Protein AF-A0A5E6U3N9-F1 (afdb_monomer)

pLDDT: mean 75.03, std 16.65, range [36.28, 93.75]

Mean predicted aligned error: 14.35 Å

Sequence (100 aa):
MKHATEIAQVEMHPLMQQRREVLNALFVRSHAARGEFARLAGLAAPDKKVRFQVRTVGNAYHIVDLVTGKTKAFRFNYQVALNMAIAFEKQANRLAEGVH

Solvent-accessible surface area 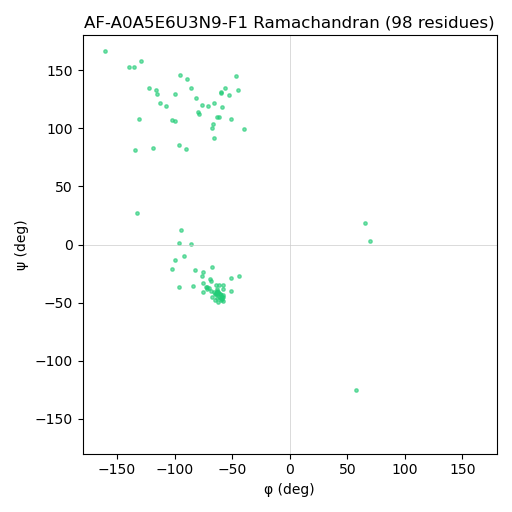(backbone atoms only — not comparable to full-atom values): 6130 Å² total; per-residue (Å²): 140,83,88,73,84,75,77,76,73,79,76,68,54,67,72,58,48,55,50,49,52,52,49,48,54,52,49,49,60,74,67,40,54,73,51,54,46,19,57,77,69,75,39,78,54,67,94,65,78,82,48,56,45,79,41,82,53,91,85,32,25,31,31,27,30,64,87,79,72,42,74,77,48,73,29,80,45,64,69,62,32,51,55,49,35,52,50,51,50,56,55,56,50,55,63,72,78,68,79,131

Structure (mmCIF, N/CA/C/O backbone):
data_AF-A0A5E6U3N9-F1
#
_entry.id   AF-A0A5E6U3N9-F1
#
loop_
_atom_site.group_PDB
_atom_site.id
_atom_site.type_symbol
_atom_site.label_atom_id
_atom_site.label_alt_id
_atom_site.label_comp_id
_atom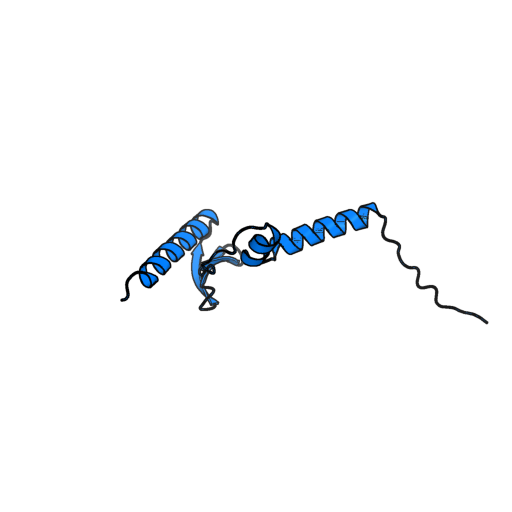_site.label_asym_id
_atom_site.label_entity_id
_atom_site.label_seq_id
_atom_site.pdbx_PDB_ins_code
_atom_site.Cartn_x
_atom_site.Cartn_y
_atom_site.Cartn_z
_atom_site.occupancy
_atom_site.B_iso_or_equiv
_atom_site.auth_seq_id
_atom_site.auth_comp_id
_atom_site.auth_asym_id
_atom_site.auth_atom_id
_atom_site.pdbx_PDB_model_num
ATOM 1 N N . MET A 1 1 ? 1.996 -12.200 -61.112 1.00 38.94 1 MET A N 1
ATOM 2 C CA . MET A 1 1 ? 2.391 -11.206 -60.094 1.00 38.94 1 MET A CA 1
ATOM 3 C C . MET A 1 1 ? 1.886 -11.687 -58.742 1.00 38.94 1 MET A C 1
ATOM 5 O O . MET A 1 1 ? 0.685 -11.678 -58.523 1.00 38.94 1 MET A O 1
ATOM 9 N N . LYS A 1 2 ? 2.770 -12.229 -57.897 1.00 44.03 2 LYS A N 1
ATOM 10 C CA . LYS A 1 2 ? 2.446 -12.705 -56.542 1.00 44.03 2 LYS A CA 1
ATOM 11 C C . LYS A 1 2 ? 3.272 -11.878 -55.558 1.00 44.03 2 LYS A C 1
ATOM 13 O O . LYS A 1 2 ? 4.359 -12.292 -55.181 1.00 44.03 2 LYS A O 1
ATOM 18 N N . HIS A 1 3 ? 2.799 -10.689 -55.203 1.00 43.25 3 HIS A N 1
ATOM 19 C CA . HIS A 1 3 ? 3.368 -9.952 -54.077 1.00 43.25 3 HIS A CA 1
ATOM 20 C C . HIS A 1 3 ? 2.591 -10.358 -52.830 1.00 43.25 3 HIS A C 1
ATOM 22 O O . HIS A 1 3 ? 1.618 -9.718 -52.449 1.00 43.25 3 HIS A O 1
ATOM 28 N N . ALA A 1 4 ? 2.981 -11.502 -52.265 1.00 46.47 4 ALA A N 1
ATOM 29 C CA . ALA A 1 4 ? 2.560 -11.891 -50.934 1.00 46.47 4 ALA A CA 1
ATOM 30 C C . ALA A 1 4 ? 3.432 -11.127 -49.936 1.00 46.47 4 ALA A C 1
ATOM 32 O O . ALA A 1 4 ? 4.648 -11.279 -49.894 1.00 46.47 4 ALA A O 1
ATOM 33 N N . THR A 1 5 ? 2.764 -10.256 -49.199 1.00 55.09 5 THR A N 1
ATOM 34 C CA . THR A 1 5 ? 3.166 -9.593 -47.969 1.00 55.09 5 THR A CA 1
ATOM 35 C C . THR A 1 5 ? 3.928 -10.536 -47.031 1.00 55.09 5 THR A C 1
ATOM 37 O O . THR A 1 5 ? 3.318 -11.307 -46.298 1.00 55.09 5 THR A O 1
ATOM 40 N N . GLU A 1 6 ? 5.257 -10.461 -47.025 1.00 52.12 6 GLU A N 1
ATOM 41 C CA . GLU A 1 6 ? 6.085 -11.067 -45.982 1.00 52.12 6 GLU A CA 1
ATOM 42 C C . GLU A 1 6 ? 6.409 -9.975 -44.961 1.00 52.12 6 GLU A C 1
ATOM 44 O O . GLU A 1 6 ? 7.394 -9.244 -45.057 1.00 52.12 6 GLU A O 1
ATOM 49 N N . ILE A 1 7 ? 5.497 -9.796 -44.003 1.00 55.03 7 ILE A N 1
ATOM 50 C CA . ILE A 1 7 ? 5.804 -9.060 -42.778 1.00 55.03 7 ILE A CA 1
ATOM 51 C C . I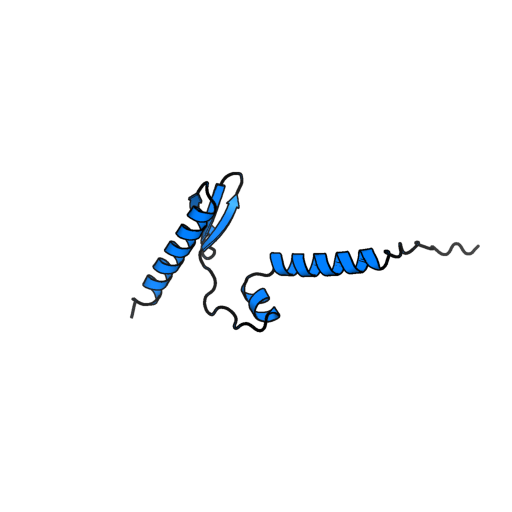LE A 1 7 ? 6.801 -9.949 -42.049 1.00 55.03 7 ILE A C 1
ATOM 53 O O . ILE A 1 7 ? 6.407 -10.953 -41.459 1.00 55.03 7 ILE A O 1
ATOM 57 N N . ALA A 1 8 ? 8.086 -9.615 -42.151 1.00 50.16 8 ALA A N 1
ATOM 58 C CA . ALA A 1 8 ? 9.137 -10.276 -41.401 1.00 50.16 8 ALA A CA 1
ATOM 59 C C . ALA A 1 8 ? 8.731 -10.297 -39.922 1.00 50.16 8 ALA A C 1
ATOM 61 O O . ALA A 1 8 ? 8.693 -9.261 -39.251 1.00 50.16 8 ALA A O 1
ATOM 62 N N . GLN A 1 9 ? 8.374 -11.479 -39.421 1.00 56.22 9 GLN A N 1
ATOM 63 C CA . GLN A 1 9 ? 8.265 -11.702 -37.992 1.00 56.22 9 GLN A CA 1
ATOM 64 C C . GLN A 1 9 ? 9.665 -11.454 -37.439 1.00 56.22 9 GLN A C 1
ATOM 66 O O . GLN A 1 9 ? 10.594 -12.200 -37.734 1.00 56.22 9 GLN A O 1
ATOM 71 N N . VAL A 1 10 ? 9.840 -10.359 -36.697 1.00 61.56 10 VAL A N 1
ATOM 72 C CA . VAL A 1 10 ? 11.075 -10.105 -35.956 1.00 61.56 10 VAL A CA 1
ATOM 73 C C . VAL A 1 10 ? 11.149 -11.186 -34.887 1.00 61.56 10 VAL A C 1
ATOM 75 O O . VAL A 1 10 ? 10.552 -11.064 -33.815 1.00 61.56 10 VAL A O 1
ATOM 78 N N . GLU A 1 11 ? 11.803 -12.293 -35.221 1.00 69.44 11 GLU A N 1
ATOM 79 C CA . GLU A 1 11 ? 11.973 -13.413 -34.318 1.00 69.44 11 GLU A CA 1
ATOM 80 C C . GLU A 1 11 ? 12.878 -12.945 -33.179 1.00 69.44 11 GLU A C 1
ATOM 82 O O . GLU A 1 11 ? 14.078 -12.702 -33.326 1.00 69.44 11 GLU A O 1
ATOM 87 N N . MET A 1 12 ? 12.258 -12.684 -32.032 1.00 80.38 12 MET A N 1
ATOM 88 C CA . MET A 1 12 ? 12.964 -12.198 -30.862 1.00 80.38 12 MET A CA 1
ATOM 89 C C . MET A 1 12 ? 13.914 -13.285 -30.387 1.00 80.38 12 MET A C 1
ATOM 91 O O . MET A 1 12 ? 13.474 -14.383 -30.042 1.00 80.38 12 MET A O 1
ATOM 95 N N . HIS A 1 13 ? 15.201 -12.940 -30.338 1.00 84.81 13 HIS A N 1
ATOM 96 C CA . HIS A 1 13 ? 16.264 -13.830 -29.891 1.00 84.81 13 HIS A CA 1
ATOM 97 C C . HIS A 1 13 ? 15.852 -14.565 -28.597 1.00 84.81 13 HIS A C 1
ATOM 99 O O . HIS A 1 13 ? 15.404 -13.896 -27.658 1.00 84.81 13 HIS A O 1
ATOM 105 N N . PRO A 1 14 ? 16.029 -15.897 -28.488 1.00 85.50 14 PRO A N 1
ATOM 106 C CA . PRO A 1 14 ? 15.515 -16.694 -27.366 1.00 85.50 14 PRO A CA 1
ATOM 107 C C . PRO A 1 14 ? 15.888 -16.144 -25.981 1.00 85.50 14 PRO A C 1
ATOM 109 O O . PRO A 1 14 ? 15.051 -16.047 -25.086 1.00 85.50 14 PRO A O 1
ATOM 112 N N . LEU A 1 15 ? 17.126 -15.661 -25.828 1.00 87.69 15 LEU A N 1
ATOM 113 C CA . LEU A 1 15 ? 17.586 -15.020 -24.589 1.00 87.69 15 LEU A CA 1
ATOM 114 C C . LEU A 1 15 ? 16.793 -13.747 -24.225 1.00 87.69 15 LEU A C 1
ATOM 116 O O . LEU A 1 15 ? 16.587 -13.458 -23.047 1.00 87.69 15 LEU A O 1
ATOM 120 N N . MET A 1 16 ? 16.351 -12.973 -25.219 1.00 85.50 16 MET A N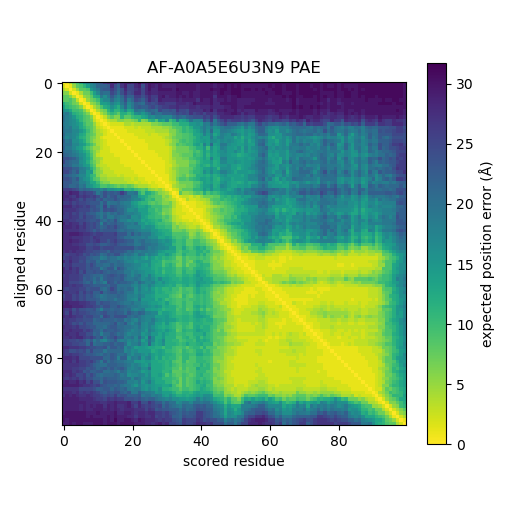 1
ATOM 121 C CA . MET A 1 16 ? 15.537 -11.774 -24.999 1.00 85.50 16 MET A CA 1
ATOM 122 C C . MET A 1 16 ? 14.095 -12.133 -24.640 1.00 85.50 16 MET A C 1
ATOM 124 O O . MET A 1 16 ? 13.507 -11.456 -23.796 1.00 85.50 16 MET A O 1
ATOM 128 N N . GLN A 1 17 ? 13.554 -13.230 -25.186 1.00 86.62 17 GLN A N 1
ATOM 129 C CA . GLN A 1 17 ? 12.250 -13.747 -24.758 1.00 86.62 17 GLN A CA 1
ATOM 130 C C . GLN A 1 17 ? 12.271 -14.171 -23.290 1.00 86.62 17 GLN A C 1
ATOM 132 O O . GLN A 1 17 ? 11.454 -13.683 -22.511 1.00 86.62 17 GLN A O 1
ATOM 137 N N . GLN A 1 18 ? 13.265 -14.968 -22.889 1.00 88.44 18 GLN A N 1
ATOM 138 C CA . GLN A 1 18 ? 13.416 -15.417 -21.503 1.00 88.44 18 GLN A CA 1
ATOM 139 C C . GLN A 1 18 ? 13.528 -14.232 -20.528 1.00 88.44 18 GLN A C 1
ATOM 141 O O . GLN A 1 18 ? 12.885 -14.204 -19.479 1.00 88.44 18 GLN A O 1
ATOM 146 N N . ARG A 1 19 ? 14.313 -13.203 -20.878 1.00 88.62 19 ARG A N 1
ATOM 147 C CA . ARG A 1 19 ? 14.431 -11.981 -20.064 1.00 88.62 19 ARG A CA 1
ATOM 148 C C . ARG A 1 19 ? 13.109 -11.227 -19.955 1.00 88.62 19 ARG A C 1
ATOM 150 O O . ARG A 1 19 ? 12.781 -10.750 -18.872 1.00 88.62 19 ARG A O 1
ATOM 157 N N . ARG A 1 20 ? 12.346 -11.131 -21.047 1.00 87.31 20 ARG A N 1
ATOM 158 C CA . ARG A 1 20 ? 11.024 -10.491 -21.062 1.00 87.31 20 ARG A CA 1
ATOM 159 C C . ARG A 1 20 ? 10.027 -11.241 -20.183 1.00 87.31 20 ARG A C 1
ATOM 161 O O . ARG A 1 20 ? 9.272 -10.605 -19.459 1.00 87.31 20 ARG A O 1
ATOM 168 N N . GLU A 1 21 ? 10.031 -12.567 -20.217 1.00 89.38 21 GLU A N 1
ATOM 169 C CA . GLU A 1 21 ? 9.167 -13.401 -19.374 1.00 89.38 21 GLU A CA 1
ATOM 170 C C . GLU A 1 21 ? 9.478 -13.220 -17.890 1.00 89.38 21 GLU A C 1
ATOM 172 O O . GLU A 1 21 ? 8.569 -12.976 -17.095 1.00 89.38 21 GLU A O 1
ATOM 177 N N . VAL A 1 22 ? 10.763 -13.241 -17.523 1.00 87.25 22 VAL A N 1
ATOM 178 C CA . VAL A 1 22 ? 11.202 -12.956 -16.152 1.00 87.25 22 VAL A CA 1
ATOM 179 C C . VAL A 1 22 ? 10.774 -11.551 -15.738 1.00 87.25 22 VAL A C 1
ATOM 181 O O . VAL A 1 22 ? 10.189 -11.380 -14.670 1.00 87.25 22 VAL A O 1
ATOM 184 N N . LEU A 1 23 ? 11.008 -10.544 -16.583 1.00 88.38 23 LEU A N 1
ATOM 185 C CA . LEU A 1 23 ? 10.614 -9.165 -16.300 1.00 88.38 23 LEU A CA 1
ATOM 186 C C . LEU A 1 23 ? 9.096 -9.038 -16.120 1.00 88.38 23 LEU A C 1
ATOM 188 O O . LEU A 1 23 ? 8.652 -8.387 -15.182 1.00 88.38 23 LEU A O 1
ATOM 192 N N . ASN A 1 24 ? 8.302 -9.696 -16.964 1.00 80.81 24 ASN A N 1
ATOM 193 C CA . ASN A 1 24 ? 6.847 -9.716 -16.846 1.00 80.81 24 ASN A CA 1
ATOM 194 C C . ASN A 1 24 ? 6.399 -10.384 -15.545 1.00 80.81 24 ASN A C 1
ATOM 196 O O . ASN A 1 24 ? 5.531 -9.849 -14.865 1.00 80.81 24 ASN A O 1
ATOM 200 N N . ALA A 1 25 ? 7.012 -11.500 -15.147 1.00 80.94 25 ALA A N 1
ATOM 201 C CA . ALA A 1 25 ? 6.714 -12.145 -13.872 1.00 80.94 25 ALA A CA 1
ATOM 202 C C . ALA A 1 25 ? 7.055 -11.233 -12.678 1.00 80.94 25 ALA A C 1
ATOM 204 O O . ALA A 1 25 ? 6.277 -11.125 -11.730 1.00 80.94 25 ALA A O 1
ATOM 205 N N . LEU A 1 26 ? 8.189 -10.527 -12.739 1.00 80.62 26 LEU A N 1
ATOM 206 C CA . LEU A 1 26 ? 8.585 -9.530 -11.740 1.00 80.62 26 LEU A CA 1
ATOM 207 C C . LEU A 1 26 ? 7.621 -8.339 -11.695 1.00 80.62 26 LEU A C 1
ATOM 209 O O . LEU A 1 26 ? 7.258 -7.897 -10.607 1.00 80.62 26 LEU A O 1
ATOM 213 N N . PHE A 1 27 ? 7.196 -7.851 -12.857 1.00 70.44 27 PHE A N 1
ATOM 214 C CA . PHE A 1 27 ? 6.278 -6.726 -13.005 1.00 70.44 27 PHE A CA 1
ATOM 215 C C . PHE A 1 27 ? 4.873 -7.070 -12.503 1.00 70.44 27 PHE A C 1
ATOM 217 O O . PHE A 1 27 ? 4.277 -6.321 -11.727 1.00 70.44 27 PHE A O 1
ATOM 224 N N . VAL A 1 28 ? 4.362 -8.248 -12.870 1.00 69.75 28 VAL A N 1
ATOM 225 C CA . VAL A 1 28 ? 3.120 -8.789 -12.311 1.00 69.75 28 VAL A CA 1
ATOM 226 C C . VAL A 1 28 ? 3.260 -8.906 -10.799 1.00 69.75 28 VAL A C 1
ATOM 228 O O . VAL A 1 28 ? 2.388 -8.429 -10.090 1.00 69.75 28 VAL A O 1
ATOM 231 N N . ARG A 1 29 ? 4.377 -9.423 -10.273 1.00 63.69 29 ARG A N 1
ATOM 232 C CA . ARG A 1 29 ? 4.604 -9.509 -8.822 1.00 63.69 29 ARG A CA 1
ATOM 233 C C . ARG A 1 29 ? 4.679 -8.142 -8.132 1.00 63.69 29 ARG A C 1
ATOM 235 O O . ARG A 1 29 ? 4.245 -8.032 -6.990 1.00 63.69 29 ARG A O 1
ATOM 242 N N . SER A 1 30 ? 5.226 -7.113 -8.779 1.00 62.00 30 SER A N 1
ATOM 243 C CA . SER A 1 30 ? 5.332 -5.769 -8.195 1.00 62.00 30 SER A CA 1
ATOM 244 C C . SER A 1 30 ? 4.006 -5.005 -8.202 1.00 62.00 30 SER A C 1
ATOM 246 O O . SER A 1 30 ? 3.806 -4.139 -7.353 1.00 62.00 30 SER A O 1
ATOM 248 N N . HIS A 1 31 ? 3.103 -5.316 -9.140 1.00 60.66 31 HIS A N 1
ATOM 249 C CA . HIS A 1 31 ? 1.792 -4.668 -9.271 1.00 60.66 31 HIS A CA 1
ATOM 250 C C . HIS A 1 31 ? 0.618 -5.490 -8.730 1.00 60.66 31 HIS A C 1
ATOM 252 O O . HIS A 1 31 ? -0.429 -4.920 -8.414 1.00 60.66 31 HIS A O 1
ATOM 258 N N . ALA A 1 32 ? 0.773 -6.805 -8.592 1.00 53.44 32 ALA A N 1
ATOM 259 C CA . ALA A 1 32 ? -0.203 -7.689 -7.982 1.00 53.44 32 ALA A CA 1
ATOM 260 C C . ALA A 1 32 ? -0.376 -7.289 -6.516 1.00 53.44 32 ALA A C 1
ATOM 262 O O . ALA A 1 32 ? 0.510 -7.465 -5.678 1.00 53.44 32 ALA A O 1
ATOM 263 N N . ALA A 1 33 ? -1.539 -6.718 -6.210 1.00 56.69 33 ALA A N 1
ATOM 264 C CA . ALA A 1 33 ? -1.951 -6.408 -4.854 1.00 56.69 33 ALA A CA 1
ATOM 265 C C . ALA A 1 33 ? -1.698 -7.616 -3.939 1.00 56.69 33 ALA A C 1
ATOM 267 O O . ALA A 1 33 ? -1.867 -8.761 -4.345 1.00 56.69 33 ALA A O 1
ATOM 268 N N . ARG A 1 34 ? -1.321 -7.356 -2.687 1.00 58.69 34 ARG A N 1
ATOM 269 C CA . ARG A 1 34 ? -0.859 -8.340 -1.688 1.00 58.69 34 ARG A CA 1
ATOM 270 C C . ARG A 1 34 ? -1.679 -9.646 -1.598 1.00 58.69 34 ARG A C 1
ATOM 272 O O . ARG A 1 34 ? -1.125 -10.670 -1.220 1.00 58.69 34 ARG A O 1
ATOM 279 N N . GLY A 1 35 ? -2.969 -9.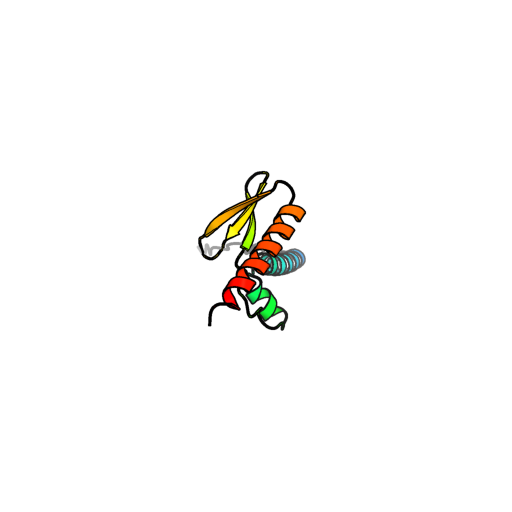617 -1.949 1.00 58.88 35 GLY A N 1
ATOM 280 C CA . GLY A 1 35 ? -3.834 -10.803 -2.025 1.00 58.88 35 GLY A CA 1
ATOM 281 C C . GLY A 1 35 ? -3.550 -11.731 -3.213 1.00 58.88 35 GLY A C 1
ATOM 282 O O . GLY A 1 35 ? -3.578 -12.945 -3.053 1.00 58.88 35 GLY A O 1
ATOM 283 N N . GLU A 1 36 ? -3.204 -11.183 -4.376 1.00 60.44 36 GLU A N 1
ATOM 284 C CA . GLU A 1 36 ? -2.805 -11.963 -5.551 1.00 60.44 36 GLU A CA 1
ATOM 285 C C . GLU A 1 36 ? -1.413 -12.579 -5.359 1.00 60.44 36 GLU A C 1
ATOM 287 O O . GLU A 1 36 ? -1.194 -13.737 -5.700 1.00 60.44 36 GLU A O 1
ATOM 292 N N . PHE A 1 37 ? -0.499 -11.854 -4.701 1.00 60.91 37 PHE A N 1
ATOM 293 C CA . PHE A 1 37 ? 0.772 -12.423 -4.248 1.00 60.91 37 PHE A CA 1
ATOM 294 C C . PHE A 1 37 ? 0.562 -13.603 -3.291 1.00 60.91 37 PHE A C 1
ATOM 296 O O . PHE A 1 37 ? 1.177 -14.646 -3.480 1.00 60.91 37 PHE A O 1
ATOM 303 N N . ALA A 1 38 ? -0.317 -13.459 -2.292 1.00 59.91 38 ALA A N 1
ATOM 304 C CA . ALA A 1 38 ? -0.611 -14.541 -1.355 1.00 59.91 38 ALA A CA 1
ATOM 305 C C . ALA A 1 38 ? -1.158 -15.780 -2.085 1.00 59.91 38 ALA A C 1
ATOM 307 O O . ALA A 1 38 ? -0.636 -16.876 -1.898 1.00 59.91 38 ALA A O 1
ATOM 308 N N . ARG A 1 39 ? -2.106 -15.584 -3.013 1.00 62.53 39 ARG A N 1
ATOM 309 C CA . ARG A 1 39 ? -2.665 -16.648 -3.859 1.00 62.53 39 ARG A CA 1
ATOM 310 C C . ARG A 1 39 ? -1.596 -17.373 -4.681 1.00 62.53 39 ARG A C 1
ATOM 312 O O . ARG A 1 39 ? -1.555 -18.599 -4.671 1.00 62.53 39 ARG A O 1
ATOM 319 N N . LEU A 1 40 ? -0.725 -16.633 -5.370 1.00 65.81 40 LEU A N 1
ATOM 320 C CA . LEU A 1 40 ? 0.349 -17.204 -6.195 1.00 65.81 40 LEU A CA 1
ATOM 321 C C . LEU A 1 40 ? 1.452 -17.875 -5.361 1.00 65.81 40 LEU A C 1
ATOM 323 O O . LEU A 1 40 ? 2.080 -18.818 -5.829 1.00 65.81 40 LEU A O 1
ATOM 327 N N . ALA A 1 41 ? 1.684 -17.407 -4.134 1.00 69.00 41 ALA A N 1
ATOM 328 C CA . ALA A 1 41 ? 2.675 -17.961 -3.215 1.00 69.00 41 ALA A CA 1
ATOM 329 C C . ALA A 1 41 ? 2.149 -19.145 -2.376 1.00 69.00 41 ALA A C 1
ATOM 331 O O . ALA A 1 41 ? 2.884 -19.652 -1.531 1.00 69.00 41 ALA A O 1
ATOM 332 N N . GLY A 1 42 ? 0.889 -19.565 -2.559 1.00 65.00 42 GLY A N 1
ATOM 333 C CA . GLY A 1 42 ? 0.255 -20.594 -1.724 1.00 65.00 42 GLY A CA 1
ATOM 334 C C . GLY A 1 42 ? 0.067 -20.166 -0.263 1.00 65.00 42 GLY A C 1
ATOM 335 O O . GLY A 1 42 ? -0.109 -21.006 0.617 1.00 65.00 42 GLY A O 1
ATOM 336 N N . LEU A 1 43 ? 0.128 -18.862 0.009 1.00 62.88 43 LEU A N 1
ATOM 337 C CA . LEU A 1 43 ? -0.092 -18.285 1.326 1.00 62.88 43 LEU A CA 1
ATOM 338 C C . LEU A 1 43 ? -1.580 -17.977 1.489 1.00 62.88 43 LEU A C 1
ATOM 340 O O . LEU A 1 43 ? -2.237 -17.514 0.554 1.00 62.88 43 LEU A O 1
ATOM 344 N N . ALA A 1 44 ? -2.107 -18.185 2.697 1.00 60.38 44 ALA A N 1
ATOM 345 C CA . ALA A 1 44 ? -3.451 -17.732 3.028 1.00 60.38 44 ALA A CA 1
ATOM 346 C C . ALA A 1 44 ? -3.572 -16.238 2.695 1.00 60.38 44 ALA A C 1
ATOM 348 O O . ALA A 1 44 ? -2.715 -15.428 3.072 1.00 60.38 44 ALA A O 1
ATOM 349 N N . ALA A 1 45 ? -4.615 -15.880 1.942 1.00 58.81 45 ALA A N 1
ATOM 350 C CA . ALA A 1 45 ? -4.896 -14.484 1.660 1.00 58.81 45 ALA A CA 1
ATOM 351 C C . ALA A 1 45 ? -5.047 -13.754 3.002 1.00 58.81 45 ALA A C 1
ATOM 353 O O . ALA A 1 45 ? -5.703 -14.280 3.899 1.00 58.81 45 ALA A O 1
ATOM 354 N N . PRO A 1 46 ? -4.430 -12.575 3.182 1.00 59.88 46 PRO A N 1
ATOM 355 C CA . PRO A 1 46 ? -4.578 -11.852 4.432 1.00 59.88 46 PRO A CA 1
ATOM 356 C C . PRO A 1 46 ? -6.065 -11.556 4.659 1.00 59.88 46 PRO A C 1
ATOM 358 O O . PRO A 1 46 ? -6.661 -10.828 3.864 1.00 59.88 46 PRO A O 1
ATOM 361 N N . ASP A 1 47 ? -6.634 -12.095 5.746 1.00 60.22 47 ASP A N 1
ATOM 362 C CA . ASP A 1 47 ? -8.056 -11.945 6.119 1.00 60.22 47 ASP A CA 1
ATOM 363 C C . ASP A 1 47 ? -8.506 -10.482 6.124 1.00 60.22 47 ASP A C 1
ATOM 365 O O . ASP A 1 47 ? -9.662 -10.147 5.859 1.00 60.22 47 ASP A O 1
ATOM 369 N N . LYS A 1 48 ? -7.559 -9.578 6.393 1.00 64.62 48 LYS A N 1
ATOM 370 C CA . LYS A 1 48 ? -7.790 -8.144 6.438 1.00 64.62 48 LYS A CA 1
ATOM 371 C C . LYS A 1 48 ? -7.188 -7.437 5.229 1.00 64.62 48 LYS A C 1
ATOM 373 O O . LYS A 1 48 ? -5.968 -7.408 5.034 1.00 64.62 48 LYS A O 1
ATOM 378 N N . LYS A 1 49 ? -8.056 -6.784 4.449 1.00 68.69 49 LYS A N 1
ATOM 379 C CA . LYS A 1 49 ? -7.633 -5.805 3.439 1.00 68.69 49 LYS A CA 1
ATOM 380 C C . LYS A 1 49 ? -6.870 -4.675 4.134 1.00 68.69 49 LYS A C 1
ATOM 382 O O . LYS A 1 49 ? -7.346 -4.128 5.125 1.00 68.69 49 LYS A O 1
ATOM 387 N N . VAL A 1 50 ? -5.696 -4.333 3.604 1.00 73.81 50 VAL A N 1
ATOM 388 C CA . VAL A 1 50 ? -4.918 -3.172 4.062 1.00 73.81 50 VAL A CA 1
ATOM 389 C C . VAL A 1 50 ? -5.773 -1.921 3.876 1.00 73.81 50 VAL A C 1
ATOM 391 O O . VAL A 1 50 ? -6.337 -1.722 2.800 1.00 73.81 50 VAL A O 1
ATOM 394 N N . ARG A 1 51 ? -5.880 -1.095 4.914 1.00 83.50 51 ARG A N 1
ATOM 395 C CA . ARG A 1 51 ? -6.637 0.156 4.908 1.00 83.50 51 ARG A CA 1
ATOM 396 C C . ARG A 1 51 ? -5.745 1.356 4.621 1.00 83.50 51 ARG A C 1
ATOM 398 O O . ARG A 1 51 ? -6.182 2.254 3.918 1.00 83.50 51 ARG A O 1
ATOM 405 N N . PHE A 1 52 ? -4.511 1.388 5.112 1.00 88.19 52 PHE A N 1
ATOM 406 C CA . PHE A 1 52 ? -3.587 2.506 4.927 1.00 88.19 52 PHE A CA 1
ATOM 407 C C . PHE A 1 52 ? -2.403 2.107 4.047 1.00 88.19 52 PHE A C 1
ATOM 409 O O . PHE A 1 52 ? -1.640 1.200 4.372 1.00 88.19 52 PHE A O 1
ATOM 416 N N . GLN A 1 53 ? -2.221 2.817 2.934 1.00 87.44 53 GLN A N 1
ATOM 417 C CA . GLN A 1 53 ? -1.131 2.591 1.988 1.00 87.44 53 GLN A CA 1
ATOM 418 C C . GLN A 1 53 ? -0.213 3.809 1.920 1.00 87.44 53 GLN A C 1
ATOM 420 O O . GLN A 1 53 ? -0.676 4.934 1.749 1.00 87.44 53 GLN A O 1
ATOM 425 N N . VAL A 1 54 ? 1.099 3.580 1.984 1.00 90.06 54 VAL A N 1
ATOM 426 C CA . VAL A 1 54 ? 2.090 4.619 1.687 1.00 90.06 54 VAL A CA 1
ATOM 427 C C . VAL A 1 54 ? 2.262 4.727 0.171 1.00 90.06 54 VAL A C 1
ATOM 429 O O . VAL A 1 54 ? 2.529 3.731 -0.497 1.00 90.06 54 VAL A O 1
ATOM 432 N N . ARG A 1 55 ? 2.109 5.932 -0.374 1.00 88.81 55 ARG A N 1
ATOM 433 C CA . ARG A 1 55 ? 2.338 6.270 -1.780 1.00 88.81 55 ARG A CA 1
ATOM 434 C C . ARG A 1 55 ? 3.383 7.366 -1.880 1.00 88.81 55 ARG A C 1
ATOM 436 O O . ARG A 1 55 ? 3.307 8.359 -1.162 1.00 88.81 55 ARG A O 1
ATOM 443 N N . THR A 1 56 ? 4.327 7.210 -2.792 1.00 92.19 56 THR A N 1
ATOM 444 C CA . THR A 1 56 ? 5.262 8.282 -3.136 1.00 92.19 56 THR A CA 1
ATOM 445 C C . THR A 1 56 ? 4.534 9.290 -4.018 1.00 92.19 56 THR A C 1
ATOM 447 O O . THR A 1 56 ? 4.018 8.929 -5.074 1.00 92.19 56 THR A O 1
ATOM 450 N N . VAL A 1 57 ? 4.448 10.539 -3.566 1.00 89.25 57 VAL A N 1
ATOM 451 C CA . VAL A 1 57 ? 3.812 11.646 -4.285 1.00 89.25 57 VAL A CA 1
ATOM 452 C C . VAL A 1 57 ? 4.784 12.822 -4.273 1.00 89.25 57 VAL A C 1
ATOM 454 O O . VAL A 1 57 ? 5.035 13.429 -3.232 1.00 89.25 57 VAL A O 1
ATOM 457 N N . GLY A 1 58 ? 5.375 13.118 -5.434 1.00 89.50 58 GLY A N 1
ATOM 458 C CA . GLY A 1 58 ? 6.467 14.087 -5.539 1.00 89.50 58 GLY A CA 1
ATOM 459 C C . GLY A 1 58 ? 7.643 13.699 -4.636 1.00 89.50 58 GLY A C 1
ATOM 460 O O . GLY A 1 58 ? 8.126 12.571 -4.696 1.00 89.50 58 GLY A O 1
ATOM 461 N N . ASN A 1 59 ? 8.051 14.621 -3.760 1.00 90.94 59 ASN A N 1
ATOM 462 C CA . ASN A 1 59 ? 9.157 14.432 -2.813 1.00 90.94 59 ASN A CA 1
ATOM 463 C C . ASN A 1 59 ? 8.702 13.954 -1.420 1.00 90.94 59 ASN A C 1
ATOM 465 O O . ASN A 1 59 ? 9.474 14.015 -0.463 1.00 90.94 59 ASN A O 1
ATOM 469 N N . ALA A 1 60 ? 7.447 13.521 -1.274 1.00 92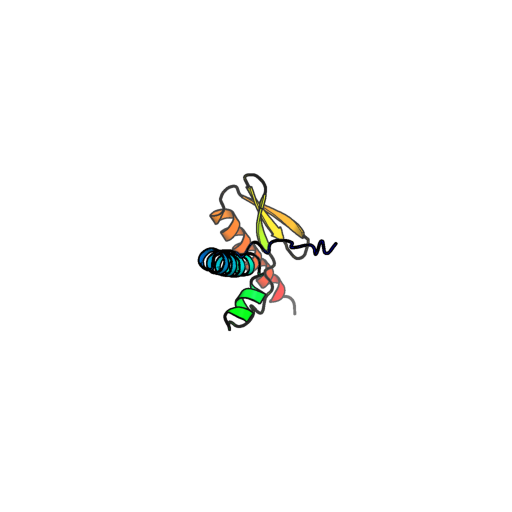.38 60 ALA A N 1
ATOM 470 C CA . ALA A 1 60 ? 6.885 13.091 -0.002 1.00 92.38 60 ALA A CA 1
ATOM 471 C C . ALA A 1 60 ? 6.209 11.719 -0.104 1.00 92.38 60 ALA A C 1
ATOM 473 O O . ALA A 1 60 ? 5.776 11.262 -1.160 1.00 92.38 60 ALA A O 1
ATOM 474 N N . TYR A 1 61 ? 6.085 11.069 1.044 1.00 93.50 61 TYR A N 1
ATOM 475 C CA . TYR A 1 61 ? 5.388 9.807 1.224 1.00 93.50 61 TYR A CA 1
ATOM 476 C C . TYR A 1 61 ? 4.027 10.081 1.856 1.00 93.50 61 TYR A C 1
ATOM 478 O O . TYR A 1 61 ? 3.928 10.424 3.036 1.00 93.50 61 TYR A O 1
ATOM 486 N N . HIS A 1 62 ? 2.973 9.954 1.061 1.00 92.94 62 HIS A N 1
ATOM 487 C CA . HIS A 1 62 ? 1.586 10.130 1.468 1.00 92.94 62 HIS A CA 1
ATOM 488 C C . HIS A 1 62 ? 1.041 8.829 2.047 1.00 92.94 62 HIS A C 1
ATOM 490 O O . HIS A 1 62 ? 1.207 7.767 1.464 1.00 92.94 62 HIS A O 1
ATOM 496 N N . ILE A 1 63 ? 0.342 8.908 3.168 1.00 92.56 63 ILE A N 1
ATOM 497 C CA . ILE A 1 63 ? -0.370 7.788 3.779 1.00 92.56 63 ILE A CA 1
ATOM 498 C C . ILE A 1 63 ? -1.835 7.937 3.382 1.00 92.56 63 ILE A C 1
ATOM 500 O O . ILE A 1 63 ? -2.525 8.833 3.866 1.00 92.56 63 ILE A O 1
ATOM 504 N N . VAL A 1 64 ? -2.295 7.092 2.468 1.00 90.50 64 VAL A N 1
ATOM 505 C CA . VAL A 1 64 ? -3.638 7.127 1.881 1.00 90.50 64 VAL A CA 1
ATOM 506 C C . VAL A 1 64 ? -4.520 6.092 2.565 1.00 90.50 64 VAL A C 1
ATOM 508 O O . VAL A 1 64 ? -4.137 4.929 2.664 1.00 90.50 64 VAL A O 1
ATOM 511 N N . ASP A 1 65 ? -5.701 6.504 3.023 1.00 89.31 65 ASP A N 1
ATOM 512 C CA . ASP A 1 65 ? -6.754 5.577 3.440 1.00 89.31 65 ASP A CA 1
ATOM 513 C C . ASP A 1 65 ? -7.452 5.040 2.183 1.00 89.31 65 ASP A C 1
ATOM 515 O O . ASP A 1 65 ? -8.116 5.785 1.466 1.00 89.31 65 ASP A O 1
ATOM 519 N N . LEU A 1 66 ? -7.291 3.751 1.906 1.00 84.00 66 LEU A N 1
ATOM 520 C CA . LEU A 1 66 ? -7.845 3.061 0.746 1.00 84.00 66 LEU A CA 1
ATOM 521 C C . LEU A 1 66 ? -9.374 2.954 0.778 1.00 84.00 66 LEU A C 1
ATOM 523 O O . LEU A 1 66 ? -9.972 2.772 -0.276 1.00 84.00 66 LEU A O 1
ATOM 527 N N . VAL A 1 67 ? -10.016 3.101 1.943 1.00 83.31 67 VAL A N 1
ATOM 528 C CA . VAL A 1 67 ? -11.485 3.113 2.049 1.00 83.31 67 VAL A CA 1
ATOM 529 C C . VAL A 1 67 ? -12.051 4.445 1.567 1.00 83.31 67 VAL A C 1
ATOM 531 O O . VAL A 1 67 ? -13.072 4.480 0.890 1.00 83.31 67 VAL A O 1
ATOM 534 N N . THR A 1 68 ? -11.394 5.553 1.918 1.00 85.06 68 THR A N 1
ATOM 535 C CA . THR A 1 68 ? -11.886 6.903 1.589 1.00 85.06 68 THR A CA 1
ATOM 536 C C . THR A 1 68 ? -11.203 7.517 0.370 1.00 85.06 68 THR A C 1
ATOM 538 O O . THR A 1 68 ? -11.654 8.543 -0.132 1.00 85.06 68 THR A O 1
ATOM 541 N N . GLY A 1 69 ? -10.089 6.936 -0.080 1.00 84.31 69 GLY A N 1
ATOM 542 C CA . GLY A 1 69 ? -9.221 7.482 -1.121 1.00 84.31 69 GLY A CA 1
ATOM 543 C C . GLY A 1 69 ? -8.446 8.736 -0.702 1.00 84.31 69 GLY A C 1
ATOM 544 O O . GLY A 1 69 ? -7.739 9.314 -1.526 1.00 84.31 69 GLY A O 1
ATOM 545 N N . LYS A 1 70 ? -8.562 9.185 0.556 1.00 89.38 70 LYS A N 1
ATOM 546 C CA . LYS A 1 70 ? -7.985 10.451 1.030 1.00 89.38 70 LYS A CA 1
ATOM 547 C C . LYS A 1 70 ? -6.624 10.247 1.690 1.00 89.38 70 LYS A C 1
ATOM 549 O O . LYS A 1 70 ? -6.390 9.269 2.401 1.00 89.38 70 LYS A O 1
ATOM 554 N N . THR A 1 71 ? -5.740 11.226 1.516 1.00 92.19 71 THR A N 1
ATOM 555 C CA . THR A 1 71 ? -4.469 11.295 2.246 1.00 92.19 71 THR A CA 1
ATOM 556 C C . THR A 1 71 ? -4.736 11.653 3.708 1.00 92.19 71 THR A C 1
ATOM 558 O O . THR A 1 71 ? -5.267 12.719 4.005 1.00 92.19 71 THR A O 1
ATOM 561 N N . LYS A 1 72 ? -4.358 10.765 4.628 1.00 90.38 72 LYS A N 1
ATOM 562 C CA . LYS A 1 72 ? -4.467 10.958 6.081 1.00 90.38 72 LYS A CA 1
ATOM 563 C C . LYS A 1 72 ? -3.292 11.735 6.664 1.00 90.38 72 LYS A C 1
ATOM 565 O O . LYS A 1 72 ? -3.475 12.483 7.616 1.00 90.38 72 LYS A O 1
ATOM 570 N N . ALA A 1 73 ? -2.093 11.525 6.129 1.00 90.88 73 ALA A N 1
ATOM 571 C CA . ALA A 1 73 ? -0.871 12.199 6.555 1.00 90.88 73 ALA A CA 1
ATOM 572 C C . ALA A 1 73 ? 0.198 12.097 5.461 1.00 90.88 73 ALA A C 1
ATOM 574 O O . ALA A 1 73 ? 0.074 11.290 4.544 1.00 90.88 73 ALA A O 1
ATOM 575 N N . PHE A 1 74 ? 1.267 12.882 5.574 1.00 91.94 74 PHE A N 1
ATOM 576 C CA . PHE A 1 74 ? 2.450 12.763 4.723 1.00 91.94 74 PHE A CA 1
ATOM 577 C C . PHE A 1 74 ? 3.728 12.851 5.561 1.00 91.94 74 PHE A C 1
ATOM 579 O O . PHE A 1 74 ? 3.740 13.445 6.644 1.00 91.94 74 PHE A O 1
ATOM 586 N N . ARG A 1 75 ? 4.807 12.232 5.087 1.00 93.75 75 ARG A N 1
ATOM 587 C CA . ARG A 1 75 ? 6.142 12.268 5.699 1.00 93.75 75 ARG A CA 1
ATOM 588 C C . ARG A 1 75 ? 7.202 12.388 4.612 1.00 93.75 75 ARG A C 1
ATOM 590 O O . ARG A 1 75 ? 6.997 11.916 3.505 1.00 93.75 75 ARG A O 1
ATOM 597 N N . PHE A 1 76 ? 8.352 12.964 4.941 1.00 91.88 76 PHE A N 1
ATOM 598 C CA . PHE A 1 76 ? 9.481 13.082 4.007 1.00 91.88 76 PHE A CA 1
ATOM 599 C C . PHE A 1 76 ? 10.465 11.905 4.094 1.00 91.88 76 PHE A C 1
ATOM 601 O O . PHE A 1 76 ? 11.319 11.744 3.233 1.00 91.88 76 PHE A O 1
ATOM 608 N N . ASN A 1 77 ? 10.314 11.039 5.101 1.00 93.25 77 ASN A N 1
ATOM 609 C CA . ASN A 1 77 ? 11.070 9.796 5.238 1.00 93.25 77 ASN A CA 1
ATOM 610 C C . ASN A 1 77 ? 10.120 8.594 5.122 1.00 93.25 77 ASN A C 1
ATOM 612 O O . ASN A 1 77 ? 9.101 8.533 5.819 1.00 93.25 77 ASN A O 1
ATOM 616 N N . TYR A 1 78 ? 10.477 7.636 4.264 1.00 89.06 78 TYR A N 1
ATOM 617 C CA . TYR A 1 78 ? 9.697 6.429 4.002 1.00 89.06 78 TYR A CA 1
ATOM 618 C C . TYR A 1 78 ? 9.469 5.583 5.259 1.00 89.06 78 TYR A C 1
ATOM 620 O O . TYR A 1 78 ? 8.343 5.171 5.528 1.00 89.06 78 TYR A O 1
ATOM 628 N N . GLN A 1 79 ? 10.507 5.365 6.070 1.00 92.25 79 GLN A N 1
ATOM 629 C CA . GLN A 1 79 ? 10.414 4.544 7.278 1.00 92.25 79 GLN A CA 1
ATOM 630 C C . GLN A 1 79 ? 9.444 5.160 8.292 1.00 92.25 79 GLN A C 1
ATOM 632 O O . GLN A 1 79 ? 8.644 4.460 8.912 1.00 92.25 79 GLN A O 1
ATOM 637 N N . VAL A 1 80 ? 9.457 6.490 8.411 1.00 92.75 80 VAL A N 1
ATOM 638 C CA . VAL A 1 80 ? 8.527 7.223 9.280 1.00 92.75 80 VAL A CA 1
ATOM 639 C C . VAL A 1 80 ? 7.097 7.135 8.741 1.00 92.75 80 VAL A C 1
ATOM 641 O O . VAL A 1 80 ? 6.162 6.943 9.519 1.00 92.75 80 VAL A O 1
ATOM 644 N N . ALA A 1 81 ? 6.915 7.230 7.420 1.00 92.31 81 ALA A N 1
ATOM 645 C CA . ALA A 1 81 ? 5.611 7.054 6.780 1.00 92.31 81 ALA A CA 1
ATOM 646 C C . ALA A 1 81 ? 5.043 5.650 7.031 1.00 92.31 81 ALA A C 1
ATOM 648 O O . ALA A 1 81 ? 3.875 5.505 7.393 1.00 92.31 81 ALA A O 1
ATOM 649 N N . LEU A 1 82 ? 5.886 4.625 6.887 1.00 91.38 82 LEU A N 1
ATOM 650 C CA . LEU A 1 82 ? 5.519 3.227 7.078 1.00 91.38 82 LEU A CA 1
ATOM 651 C C . LEU A 1 82 ? 5.137 2.934 8.533 1.00 91.38 82 LEU A C 1
ATOM 653 O O . LEU A 1 82 ? 4.073 2.371 8.784 1.00 91.38 82 LEU A O 1
ATOM 657 N N . ASN A 1 83 ? 5.952 3.376 9.494 1.00 92.88 83 ASN A N 1
ATOM 658 C CA . ASN A 1 83 ? 5.651 3.222 10.919 1.00 92.88 83 ASN A CA 1
ATOM 659 C C . ASN A 1 83 ? 4.319 3.885 11.290 1.00 92.88 83 ASN A C 1
ATOM 661 O O . ASN A 1 83 ? 3.541 3.338 12.074 1.00 92.88 83 ASN A O 1
ATOM 665 N N . MET A 1 84 ? 4.023 5.042 10.694 1.00 92.19 84 MET A N 1
ATOM 666 C CA . MET A 1 84 ? 2.765 5.741 10.927 1.00 92.19 84 MET A CA 1
ATOM 667 C C . MET A 1 84 ? 1.566 5.030 10.284 1.00 92.19 84 MET A C 1
ATOM 669 O O . MET A 1 84 ? 0.513 4.945 10.912 1.00 92.19 84 MET A O 1
ATOM 673 N N . ALA A 1 85 ? 1.721 4.457 9.088 1.00 90.50 85 ALA A N 1
ATOM 674 C CA . ALA A 1 85 ? 0.688 3.621 8.478 1.00 90.50 85 ALA A CA 1
ATOM 675 C C . ALA A 1 85 ? 0.371 2.389 9.350 1.00 90.50 85 ALA A C 1
ATOM 677 O O . ALA A 1 85 ? -0.797 2.097 9.593 1.00 90.50 85 ALA A O 1
ATOM 678 N N . ILE A 1 86 ? 1.393 1.730 9.914 1.00 89.25 86 ILE A N 1
ATOM 679 C CA . ILE A 1 86 ? 1.219 0.611 10.859 1.00 89.25 86 ILE A CA 1
ATOM 680 C C . ILE A 1 86 ? 0.482 1.064 12.128 1.00 89.25 86 ILE A C 1
ATOM 682 O O . ILE A 1 86 ? -0.386 0.348 12.627 1.00 89.25 86 ILE A O 1
ATOM 686 N N . ALA A 1 87 ? 0.797 2.248 12.660 1.00 90.00 87 ALA A N 1
ATOM 687 C CA . ALA A 1 87 ? 0.088 2.799 13.814 1.00 90.00 87 ALA A CA 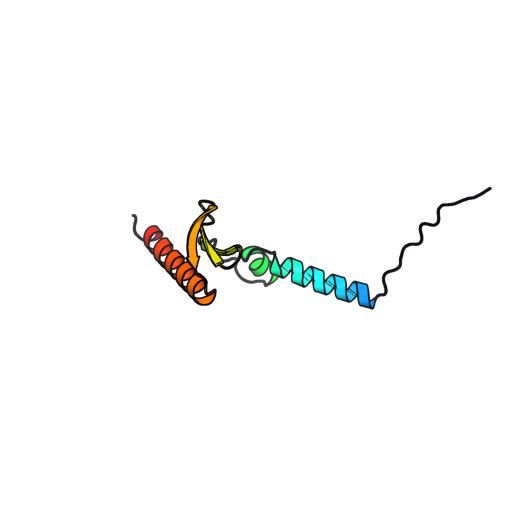1
ATOM 688 C C . ALA A 1 87 ? -1.398 3.062 13.506 1.00 90.00 87 ALA A C 1
ATOM 690 O O . ALA A 1 87 ? -2.259 2.759 14.334 1.00 90.00 87 ALA A O 1
ATOM 691 N N . PHE A 1 88 ? -1.715 3.562 12.307 1.00 89.50 88 PHE A N 1
ATOM 692 C CA . PHE A 1 88 ? -3.099 3.743 11.867 1.00 89.50 88 PHE A CA 1
ATOM 693 C C . PHE A 1 88 ? -3.845 2.418 11.705 1.00 89.50 88 PHE A C 1
ATOM 695 O O . PHE A 1 88 ? -4.991 2.327 12.139 1.00 89.50 88 PHE A O 1
ATOM 702 N N . GLU A 1 89 ? -3.203 1.383 11.159 1.00 85.69 89 GLU A N 1
ATOM 703 C CA . GLU A 1 89 ? -3.779 0.033 11.092 1.00 85.69 89 GLU A CA 1
ATOM 704 C C . GLU A 1 89 ? -4.087 -0.520 12.490 1.00 85.69 89 GLU A C 1
ATOM 706 O O . GLU A 1 89 ? -5.193 -0.993 12.745 1.00 85.69 89 GLU A O 1
ATOM 711 N N . LYS A 1 90 ? -3.155 -0.384 13.444 1.00 84.88 90 LYS A N 1
ATOM 712 C CA . LYS A 1 90 ? -3.368 -0.813 14.838 1.00 84.88 90 LYS A CA 1
ATOM 713 C C . LYS A 1 90 ? -4.556 -0.096 15.486 1.00 84.88 90 LYS A C 1
ATOM 715 O O . LYS A 1 90 ? -5.369 -0.732 16.152 1.00 84.88 90 LYS A O 1
ATOM 720 N N . GLN A 1 91 ? -4.683 1.214 15.275 1.00 82.69 91 GLN A N 1
ATOM 721 C CA . GLN A 1 91 ? -5.801 1.992 15.814 1.00 82.69 91 GLN A CA 1
ATOM 722 C C . GLN A 1 91 ? -7.132 1.652 15.125 1.00 82.69 91 GLN A C 1
ATOM 724 O O . GLN A 1 91 ? -8.169 1.602 15.783 1.00 82.69 91 GLN A O 1
ATOM 729 N N . ALA A 1 92 ? -7.120 1.397 13.815 1.00 75.50 92 ALA A N 1
ATOM 730 C CA . ALA A 1 92 ? -8.310 0.977 13.081 1.00 75.50 92 ALA A CA 1
ATOM 731 C C . ALA A 1 92 ? -8.777 -0.430 13.487 1.00 75.50 92 ALA A C 1
ATOM 733 O O . ALA A 1 92 ? -9.980 -0.679 13.492 1.00 75.50 92 ALA A O 1
ATOM 734 N N . ASN A 1 93 ? -7.861 -1.326 13.873 1.00 63.19 93 ASN A N 1
ATOM 735 C CA . ASN A 1 93 ? -8.208 -2.628 14.451 1.00 63.19 93 ASN A CA 1
ATOM 736 C C . ASN A 1 93 ? -8.910 -2.477 15.804 1.00 63.19 93 ASN A C 1
ATOM 738 O O . ASN A 1 93 ? -9.938 -3.108 16.016 1.00 63.19 93 ASN A O 1
ATOM 742 N N . ARG A 1 94 ? -8.426 -1.573 16.667 1.00 51.47 94 ARG A N 1
ATOM 743 C CA . ARG A 1 94 ? -9.020 -1.318 17.990 1.00 51.47 94 ARG A CA 1
ATOM 744 C C . ARG A 1 94 ? -10.496 -0.899 17.926 1.00 51.47 94 ARG A C 1
ATOM 746 O O . ARG A 1 94 ? -11.260 -1.257 18.808 1.00 51.47 94 ARG A O 1
ATOM 753 N N . LEU A 1 95 ? -10.904 -0.149 16.899 1.00 52.44 95 LEU A N 1
ATOM 754 C CA . LEU A 1 95 ? -12.304 0.273 16.731 1.00 52.44 95 LEU A CA 1
ATOM 755 C C . LEU A 1 95 ? -13.229 -0.853 16.243 1.00 52.44 95 LEU A C 1
ATOM 757 O O . LEU A 1 95 ? -14.430 -0.774 16.465 1.00 52.44 95 LEU A O 1
ATOM 761 N N . ALA A 1 96 ? -12.692 -1.880 15.580 1.00 50.75 96 ALA A N 1
ATOM 762 C CA . ALA A 1 96 ? -13.481 -3.017 15.103 1.00 50.75 96 ALA A CA 1
ATO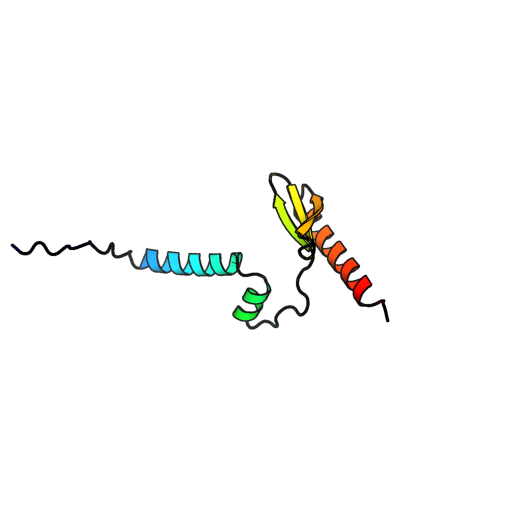M 763 C C . ALA A 1 96 ? -13.743 -4.066 16.201 1.00 50.75 96 ALA A C 1
ATOM 765 O O . ALA A 1 96 ? -14.696 -4.824 16.091 1.00 50.75 96 ALA A O 1
ATOM 766 N N . GLU A 1 97 ? -12.919 -4.099 17.252 1.00 45.06 97 GLU A N 1
ATOM 767 C CA . GLU A 1 97 ? -13.003 -5.078 18.351 1.00 45.06 97 GLU A CA 1
ATOM 768 C C . GLU A 1 97 ? -13.781 -4.561 19.579 1.00 45.06 97 GLU A C 1
ATOM 770 O O . GLU A 1 97 ? -13.896 -5.268 20.573 1.00 45.06 97 GLU A O 1
ATOM 775 N N . GLY A 1 98 ? -14.308 -3.330 19.534 1.00 44.19 98 GLY A N 1
ATOM 776 C CA . GLY A 1 98 ? -14.845 -2.630 20.709 1.00 44.19 98 GLY A CA 1
ATOM 777 C C . GLY A 1 98 ? -16.217 -1.979 20.533 1.00 44.19 98 GLY A C 1
ATOM 778 O O . GLY A 1 98 ? -16.487 -0.984 21.201 1.00 44.19 98 GLY A O 1
ATOM 779 N N . VAL A 1 99 ? -17.068 -2.491 19.641 1.00 45.62 99 VAL A N 1
ATOM 780 C CA . VAL A 1 99 ? -18.490 -2.109 19.583 1.00 45.62 99 VAL A CA 1
ATOM 781 C C . VAL A 1 99 ? -19.343 -3.370 19.450 1.00 45.62 99 VAL A C 1
ATOM 783 O O . VAL A 1 99 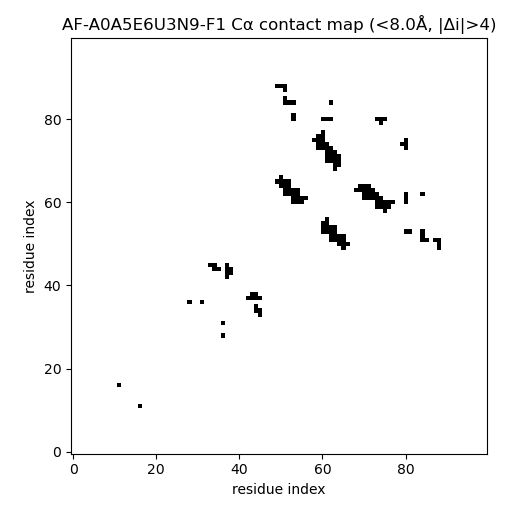? -19.744 -3.732 18.348 1.00 45.62 99 VAL A O 1
ATOM 786 N N . HIS A 1 100 ? -19.589 -4.026 20.583 1.00 36.28 100 HIS A N 1
ATOM 787 C CA . HIS A 1 100 ? -20.729 -4.908 20.838 1.00 36.28 100 HIS A CA 1
ATOM 788 C C . HIS A 1 100 ? -21.117 -4.780 22.308 1.00 36.28 100 HIS A C 1
ATOM 790 O O . HIS A 1 100 ? -20.189 -4.775 23.149 1.00 36.28 100 HIS A O 1
#

Radius of gyration: 22.3 Å; Cα contacts (8 Å, |Δi|>4): 81; chains: 1; bounding box: 38×35×81 Å

Foldseek 3Di:
DDPDDDPPPPPPDPVVVVVVVVVVVVVCCVPVPQQVVCVVVVHDRPPDDQQWDWDDDPQWTFTAGPVVRDGPDIGNDPVVSVVVSVVVVVVVVVVVVPDD

Secondary structure (DSSP, 8-state):
-------------HHHHHHHHHHHHHHHHHHS-HHHHHHHTTPPPPSS---EEEEEETTEEEEEETTT--EEEEESSHHHHHHHHHHHHHHHHHHHSS--

Organism: Pseudomonas fluorescens (NCBI:txid294)

Nearest PDB structures (foldseek):
  3dxe-assembly1_A  TM=4.923E-01  e=2.584E+00  Homo sapiens
  8iuh-assembly1_V  TM=6.060E-01  e=7.076E+00  Homo sapiens
  4rs4-assembly1_B  TM=2.929E-01  e=4.134E+00  Human coronavirus 229E
  5yvd-assembly1_A  TM=2.876E-01  e=8.093E+00  Middle East respiratory syndrome-related coronavirus